Protein AF-A0A7R9MU38-F1 (afdb_monomer_lite)

Foldseek 3Di:
DFQKKWKKWAPDPDPPQPDFGAIAGLDMPPRDADPVDGDDRCVNCVQPVSGKDKAFCVVPVDDDWDWDKDWDQDDPVRQIKMKTKIKDWDWDQDDDDDDDDPVVSVRGIIIIIMMIIIIGSDPPRVVVNVVVVVVVVVLVVVLVVCPVVVVVNVVVVNVSRD

pLDDT: mean 78.85, std 18.12, range [47.16, 98.5]

Organism: NCBI:txid334625

Structure (mmCIF, N/CA/C/O backbone):
data_AF-A0A7R9MU38-F1
#
_entry.id   AF-A0A7R9MU38-F1
#
loop_
_atom_site.group_PDB
_atom_site.id
_atom_site.type_symbol
_atom_site.label_atom_id
_atom_site.label_alt_id
_atom_site.label_comp_id
_atom_site.label_asym_id
_atom_site.label_entity_id
_atom_site.label_seq_id
_atom_site.pdbx_PDB_ins_code
_atom_site.Cartn_x
_atom_site.Cartn_y
_atom_site.Cartn_z
_atom_site.occupancy
_atom_site.B_iso_or_equiv
_atom_site.auth_seq_id
_atom_site.auth_comp_id
_atom_site.auth_asym_id
_atom_site.auth_atom_id
_atom_site.pdbx_PDB_model_num
ATOM 1 N N . LEU A 1 1 ? 2.820 7.314 -12.739 1.00 88.25 1 LEU A N 1
ATOM 2 C CA . LEU A 1 1 ? 3.217 7.977 -11.471 1.00 88.25 1 LEU A CA 1
ATOM 3 C C . LEU A 1 1 ? 3.032 7.069 -10.267 1.00 88.25 1 LEU A C 1
ATOM 5 O O . LEU A 1 1 ? 4.003 6.814 -9.577 1.00 88.25 1 LEU A O 1
ATOM 9 N N . LEU A 1 2 ? 1.825 6.602 -9.978 1.00 93.81 2 LEU A N 1
ATOM 10 C CA . LEU A 1 2 ? 1.575 5.610 -8.935 1.00 93.81 2 LEU A CA 1
ATOM 11 C C . LEU A 1 2 ? 1.093 4.325 -9.605 1.00 93.81 2 LEU A C 1
ATOM 13 O O . LEU A 1 2 ? 0.281 4.422 -10.522 1.00 93.81 2 LEU A O 1
ATOM 17 N N 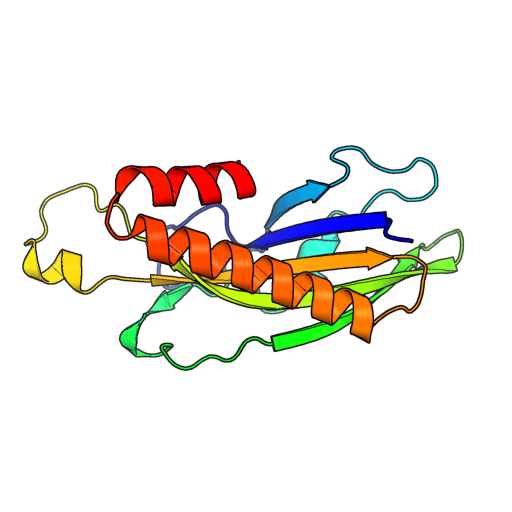. ASP A 1 3 ? 1.572 3.171 -9.140 1.00 95.94 3 ASP A N 1
ATOM 18 C CA . ASP A 1 3 ? 1.177 1.864 -9.675 1.00 95.94 3 ASP A CA 1
ATOM 19 C C . ASP A 1 3 ? 0.077 1.243 -8.811 1.00 95.94 3 ASP A C 1
ATOM 21 O O . ASP A 1 3 ? -0.973 0.883 -9.338 1.00 95.94 3 ASP A O 1
ATOM 25 N N . TYR A 1 4 ? 0.278 1.196 -7.485 1.00 98.00 4 TYR A N 1
ATOM 26 C CA . TYR A 1 4 ? -0.726 0.708 -6.532 1.00 98.00 4 TYR A CA 1
ATOM 27 C C . TYR A 1 4 ? -0.808 1.551 -5.255 1.00 98.00 4 TYR A C 1
ATOM 29 O O . TYR A 1 4 ? 0.189 2.095 -4.782 1.00 98.00 4 TYR A O 1
ATOM 37 N N . ILE A 1 5 ? -2.000 1.607 -4.660 1.00 97.62 5 ILE A N 1
ATOM 38 C CA . ILE A 1 5 ? -2.227 1.950 -3.251 1.00 97.62 5 ILE A CA 1
ATOM 39 C C . ILE A 1 5 ? -2.695 0.682 -2.547 1.00 97.62 5 ILE A C 1
ATOM 41 O O . ILE A 1 5 ? -3.670 0.076 -2.982 1.00 97.62 5 ILE A O 1
ATOM 45 N N . CYS A 1 6 ? -2.058 0.324 -1.438 1.00 97.25 6 CYS A N 1
ATOM 46 C CA . CYS A 1 6 ? -2.387 -0.838 -0.623 1.00 97.25 6 CYS A CA 1
ATOM 47 C C . CYS A 1 6 ? -2.755 -0.408 0.798 1.00 97.25 6 CYS A C 1
ATOM 49 O O . CYS A 1 6 ? -2.092 0.436 1.406 1.00 97.25 6 CYS A O 1
ATOM 51 N N . ILE A 1 7 ? -3.794 -1.033 1.343 1.00 95.69 7 ILE A N 1
ATOM 52 C CA . ILE A 1 7 ? -4.154 -0.967 2.756 1.00 95.69 7 ILE A CA 1
ATOM 53 C C . ILE A 1 7 ? -3.883 -2.346 3.346 1.00 95.69 7 ILE A C 1
ATOM 55 O O . ILE A 1 7 ? -4.494 -3.325 2.922 1.00 95.69 7 ILE A O 1
ATOM 59 N N . VAL A 1 8 ? -2.978 -2.418 4.318 1.00 94.50 8 VAL A N 1
ATOM 60 C CA . VAL A 1 8 ? -2.544 -3.671 4.951 1.00 94.50 8 VAL A CA 1
ATOM 61 C C . VAL A 1 8 ? -2.864 -3.644 6.443 1.00 94.50 8 VAL A C 1
ATOM 63 O O . VAL A 1 8 ? -2.749 -2.605 7.097 1.00 94.50 8 VAL A O 1
ATOM 66 N N . GLY A 1 9 ? -3.284 -4.780 6.988 1.00 91.31 9 GLY A N 1
ATOM 67 C CA . GLY A 1 9 ? -3.558 -4.964 8.412 1.00 91.31 9 GLY A CA 1
ATOM 68 C C . GLY A 1 9 ? -4.208 -6.321 8.672 1.00 91.31 9 GLY A C 1
ATOM 69 O O . GLY A 1 9 ? -4.144 -7.201 7.823 1.00 91.31 9 GLY A O 1
ATOM 70 N N . SER A 1 10 ? -4.848 -6.499 9.829 1.00 85.25 10 SER A N 1
ATOM 71 C CA . SER A 1 10 ? -5.494 -7.773 10.179 1.00 85.25 10 SER A CA 1
ATOM 72 C C . SER A 1 10 ? -6.999 -7.754 9.897 1.00 85.25 10 SER A C 1
ATOM 74 O O . SER A 1 10 ? -7.677 -6.771 10.224 1.00 85.25 10 SER A O 1
ATOM 76 N N . ARG A 1 11 ? -7.525 -8.846 9.318 1.00 73.88 11 ARG A N 1
ATOM 77 C CA . ARG A 1 11 ? -8.963 -9.046 9.053 1.00 73.88 11 ARG A CA 1
ATOM 78 C C . ARG A 1 11 ? -9.714 -9.644 10.241 1.00 73.88 11 ARG A C 1
ATOM 80 O O . ARG A 1 11 ? -10.874 -9.299 10.460 1.00 73.88 11 ARG A O 1
ATOM 87 N N . GLN A 1 12 ? -9.070 -10.505 11.027 1.00 65.88 12 GLN A N 1
ATOM 88 C CA . GLN A 1 12 ? -9.665 -11.094 12.227 1.00 65.88 12 GLN A CA 1
ATOM 89 C C . GLN A 1 12 ? -9.208 -10.348 13.476 1.00 65.88 12 GLN A C 1
ATOM 91 O O . GLN A 1 12 ? -8.035 -10.061 13.646 1.00 65.88 12 GLN A O 1
ATOM 96 N N . THR A 1 13 ? -10.119 -10.070 14.403 1.00 57.97 13 THR A N 1
ATOM 97 C CA . THR A 1 13 ? -9.778 -9.625 15.762 1.00 57.97 13 THR A CA 1
ATOM 98 C C . THR A 1 13 ? -10.075 -10.756 16.735 1.00 57.97 13 THR A C 1
ATOM 100 O O . THR A 1 13 ? -10.987 -10.655 17.558 1.00 57.97 13 THR A O 1
ATOM 103 N N . SER A 1 14 ? -9.382 -11.880 16.575 1.00 49.78 14 SER A N 1
ATOM 104 C CA . SER A 1 14 ? -9.560 -13.041 17.446 1.00 49.78 14 SER A CA 1
ATOM 105 C C . SER A 1 14 ? -9.108 -12.693 18.868 1.00 49.78 14 SER A C 1
ATOM 107 O O . SER A 1 14 ? -8.135 -11.970 19.070 1.00 49.78 14 SER A O 1
ATOM 109 N N . ALA A 1 15 ? -9.871 -13.152 19.862 1.00 50.31 15 ALA A N 1
ATOM 110 C CA . ALA A 1 15 ? -9.707 -12.787 21.270 1.00 50.31 15 ALA A CA 1
ATOM 111 C C . ALA A 1 15 ? -8.439 -13.365 21.929 1.00 50.31 15 ALA A C 1
ATOM 113 O O . ALA A 1 15 ? -8.142 -13.008 23.074 1.00 50.31 15 ALA A O 1
ATOM 114 N N . ASP A 1 16 ? -7.691 -14.211 21.218 1.00 49.12 16 ASP A N 1
ATOM 115 C CA . ASP A 1 16 ? -6.454 -14.789 21.721 1.00 49.12 16 ASP A CA 1
ATOM 116 C C . ASP A 1 16 ? -5.315 -13.779 21.637 1.00 49.12 16 ASP A C 1
ATOM 118 O O . ASP A 1 16 ? -4.736 -13.493 20.592 1.00 49.12 16 ASP A O 1
ATOM 122 N N . SER A 1 17 ? -4.989 -13.222 22.798 1.00 50.56 17 SER A N 1
ATOM 123 C CA . SER A 1 17 ? -4.004 -12.151 22.968 1.00 50.56 17 SER A CA 1
ATOM 124 C C . SER A 1 17 ? -2.550 -12.611 22.739 1.00 50.56 17 SER A C 1
ATOM 126 O O . SER A 1 17 ? -1.629 -11.846 23.014 1.00 50.56 17 SER A O 1
ATOM 128 N N . HIS A 1 18 ? -2.346 -13.842 22.248 1.00 51.72 18 HIS A N 1
ATOM 129 C CA . HIS A 1 18 ? -1.048 -14.505 22.099 1.00 51.72 18 HIS A CA 1
ATOM 130 C C . HIS A 1 18 ? -0.744 -15.040 20.688 1.00 51.72 18 HIS A C 1
ATOM 132 O O . HIS A 1 18 ? 0.389 -15.451 20.450 1.00 51.72 18 HIS A O 1
ATOM 138 N N . SER A 1 19 ? -1.686 -15.018 19.736 1.00 57.09 19 SER A N 1
ATOM 139 C CA . SER A 1 19 ? -1.396 -15.438 18.357 1.00 57.09 19 SER A CA 1
ATOM 140 C C . SER A 1 19 ? -0.852 -14.268 17.532 1.00 57.09 19 SER A C 1
ATOM 142 O O . SER A 1 19 ? -1.517 -13.235 17.422 1.00 57.09 19 SER A O 1
ATOM 144 N N . LEU A 1 20 ? 0.325 -14.435 16.922 1.00 64.38 20 LEU A N 1
ATOM 145 C CA . LEU A 1 20 ? 0.824 -13.521 15.891 1.00 64.38 20 LEU A CA 1
ATOM 146 C C . LEU A 1 20 ? -0.188 -13.479 14.739 1.00 64.38 20 LEU A C 1
ATOM 148 O O . LEU A 1 20 ? -0.481 -14.506 14.130 1.00 64.38 20 LEU A O 1
ATOM 152 N N . GLN A 1 21 ? -0.749 -12.304 14.460 1.00 78.12 21 GLN A N 1
ATOM 153 C CA . GLN A 1 21 ? -1.665 -12.132 13.338 1.00 78.12 21 GLN A CA 1
ATOM 154 C C . GLN A 1 21 ? -0.862 -11.847 12.072 1.00 78.12 21 GLN A C 1
ATOM 156 O O . GLN A 1 21 ? -0.032 -10.934 12.052 1.00 78.12 21 GLN A O 1
ATOM 161 N N . LEU A 1 22 ? -1.113 -12.616 11.014 1.00 85.50 22 LEU A N 1
ATOM 162 C CA . LEU A 1 22 ? -0.472 -12.379 9.726 1.00 85.50 22 LEU A CA 1
ATOM 163 C C . LEU A 1 22 ? -1.060 -11.116 9.076 1.00 85.50 22 LEU A C 1
ATOM 165 O O . LEU A 1 22 ? -2.268 -10.879 9.187 1.00 85.50 22 LEU A O 1
ATOM 169 N N . PRO A 1 23 ? -0.221 -10.287 8.436 1.00 91.25 23 PRO A N 1
ATOM 170 C CA . PRO A 1 23 ? -0.695 -9.133 7.699 1.00 91.25 23 PRO A CA 1
ATOM 171 C C . PRO A 1 23 ? -1.442 -9.584 6.447 1.00 91.25 23 PRO A C 1
ATOM 173 O O . PRO A 1 23 ? -0.987 -10.449 5.705 1.00 91.25 23 PRO A O 1
ATOM 176 N N . GLU A 1 24 ? -2.588 -8.965 6.204 1.00 92.75 24 GLU A N 1
ATOM 177 C CA . GLU A 1 24 ? -3.421 -9.217 5.037 1.00 92.75 24 GLU A CA 1
ATOM 178 C C . GLU A 1 24 ? -3.584 -7.947 4.209 1.00 92.75 24 GLU A C 1
ATOM 180 O O . GLU A 1 24 ? -3.612 -6.824 4.730 1.00 92.75 24 GLU A O 1
ATOM 185 N N . LEU A 1 25 ? -3.761 -8.132 2.901 1.00 94.12 25 LEU A N 1
ATOM 186 C CA . LEU A 1 25 ? -4.163 -7.059 2.010 1.00 94.12 25 LEU A CA 1
ATOM 187 C C . LEU A 1 25 ? -5.657 -6.800 2.221 1.00 94.12 25 LEU A C 1
ATOM 189 O O . LEU A 1 25 ? -6.515 -7.576 1.803 1.00 94.12 25 LEU A O 1
ATOM 193 N N . LEU A 1 26 ? -5.969 -5.706 2.909 1.00 92.12 26 LEU A N 1
ATOM 194 C CA . LEU A 1 26 ? -7.342 -5.321 3.217 1.00 92.12 26 LEU A CA 1
ATOM 195 C C . LEU A 1 26 ? -8.020 -4.703 1.996 1.00 92.12 26 LEU A C 1
ATOM 197 O O . LEU A 1 26 ? -9.192 -4.969 1.751 1.00 92.12 26 LEU A O 1
ATOM 201 N N . ARG A 1 27 ? -7.282 -3.886 1.233 1.00 93.50 27 ARG A N 1
ATOM 202 C CA . ARG A 1 27 ? -7.757 -3.271 -0.011 1.00 93.50 27 ARG A CA 1
ATOM 203 C C . ARG A 1 27 ? -6.588 -2.823 -0.882 1.00 93.50 27 ARG A C 1
ATOM 205 O O . ARG A 1 27 ? -5.536 -2.454 -0.359 1.00 93.50 27 ARG A O 1
ATOM 212 N N . ARG A 1 28 ? -6.801 -2.794 -2.200 1.00 96.31 28 ARG A N 1
ATOM 213 C CA . ARG A 1 28 ? -5.877 -2.184 -3.162 1.00 96.31 28 ARG A CA 1
ATOM 214 C C . ARG A 1 28 ? -6.589 -1.334 -4.214 1.00 96.31 28 ARG A C 1
ATOM 216 O O . ARG A 1 28 ? -7.781 -1.520 -4.459 1.00 96.31 28 ARG A O 1
ATOM 223 N N . TYR A 1 29 ? -5.856 -0.397 -4.806 1.00 95.50 29 TYR A N 1
ATOM 224 C CA . TYR A 1 29 ? -6.235 0.314 -6.025 1.00 95.50 29 TYR A CA 1
ATOM 225 C C . TYR A 1 29 ? -5.030 0.377 -6.975 1.00 95.50 29 TYR A C 1
ATOM 227 O O . TYR A 1 29 ? -3.966 0.790 -6.513 1.00 95.50 29 TYR A O 1
ATOM 235 N N . PRO A 1 30 ? -5.186 0.046 -8.267 1.00 96.44 30 PRO A N 1
ATOM 236 C CA . PRO A 1 30 ? -6.366 -0.592 -8.863 1.00 96.44 30 PRO A CA 1
ATOM 237 C C . PRO A 1 30 ? -6.661 -1.981 -8.247 1.00 96.44 30 PRO A C 1
ATOM 239 O O . PRO A 1 30 ? -5.800 -2.546 -7.569 1.00 96.44 30 PRO A O 1
ATOM 242 N N . PRO A 1 31 ? -7.900 -2.501 -8.381 1.00 94.69 31 PRO A N 1
ATOM 243 C CA . PRO A 1 31 ? -8.262 -3.825 -7.864 1.00 94.69 31 PRO A CA 1
ATOM 244 C C . PRO A 1 31 ? -7.641 -4.968 -8.677 1.00 94.69 31 PRO A C 1
ATOM 246 O O . PRO A 1 31 ? -7.370 -6.034 -8.124 1.00 94.69 31 PRO A O 1
ATOM 249 N N . GLU A 1 32 ? -7.406 -4.740 -9.963 1.00 95.75 32 GLU A N 1
ATOM 250 C CA . GLU A 1 32 ? -6.786 -5.672 -10.901 1.00 95.75 32 GLU A CA 1
ATOM 251 C C . GLU A 1 32 ? -5.292 -5.380 -11.032 1.00 95.75 32 GLU A C 1
ATOM 253 O O . GLU A 1 32 ? -4.835 -4.272 -10.741 1.00 95.75 32 GLU A O 1
ATOM 258 N N . ASP A 1 33 ? -4.538 -6.391 -11.447 1.00 96.06 33 ASP A N 1
ATOM 259 C CA . ASP A 1 33 ? -3.105 -6.266 -11.667 1.00 96.06 33 ASP A CA 1
ATOM 260 C C . ASP A 1 33 ? -2.793 -5.626 -13.027 1.00 96.06 33 ASP A C 1
ATOM 262 O O . ASP A 1 33 ? -3.473 -5.876 -14.024 1.00 96.06 33 ASP A O 1
ATOM 266 N N . HIS A 1 34 ? -1.731 -4.822 -13.076 1.00 92.62 34 HIS A N 1
ATOM 267 C CA . HIS A 1 34 ? -1.178 -4.308 -14.326 1.00 92.62 34 HIS A CA 1
ATOM 268 C C . HIS A 1 34 ? -0.527 -5.443 -15.117 1.00 92.62 34 HIS A C 1
ATOM 270 O O . HIS A 1 34 ? 0.169 -6.291 -14.557 1.00 92.62 34 HIS A O 1
ATOM 276 N N . SER A 1 35 ? -0.691 -5.428 -16.439 1.00 91.88 35 SER A N 1
ATOM 277 C CA . SER A 1 35 ? -0.153 -6.468 -17.327 1.00 91.88 35 SER A CA 1
ATOM 278 C C . SER A 1 35 ? 1.373 -6.577 -17.293 1.00 91.88 35 SER A C 1
ATOM 280 O O . SER A 1 35 ? 1.920 -7.642 -17.555 1.00 91.88 35 SER A O 1
ATOM 282 N N . ASP A 1 36 ? 2.067 -5.475 -17.010 1.00 90.19 36 ASP A N 1
ATOM 283 C CA . ASP A 1 36 ? 3.528 -5.406 -16.941 1.00 90.19 36 ASP A CA 1
ATOM 284 C C . ASP A 1 36 ? 4.073 -5.572 -15.516 1.00 90.19 36 ASP A C 1
ATOM 286 O O . ASP A 1 36 ? 5.291 -5.538 -15.330 1.00 90.19 36 ASP A O 1
ATOM 290 N N . PHE A 1 37 ? 3.189 -5.673 -14.516 1.00 92.31 37 PHE A N 1
ATOM 291 C CA . PHE A 1 37 ? 3.553 -5.871 -13.119 1.00 92.31 37 PHE A CA 1
ATOM 292 C C . PHE A 1 37 ? 2.362 -6.276 -12.253 1.00 92.31 37 PHE A C 1
ATOM 294 O O . PHE A 1 37 ? 1.578 -5.438 -11.786 1.00 92.31 37 PHE A O 1
ATOM 301 N N . ALA A 1 38 ? 2.300 -7.568 -11.949 1.00 94.44 38 ALA A N 1
ATOM 302 C CA . ALA A 1 38 ? 1.414 -8.080 -10.920 1.00 94.44 38 ALA A CA 1
ATOM 303 C C . ALA A 1 38 ? 1.927 -7.695 -9.529 1.00 94.44 38 ALA A C 1
ATOM 305 O O . ALA A 1 38 ? 3.109 -7.865 -9.222 1.00 94.44 38 ALA A O 1
ATOM 306 N N . LEU A 1 39 ? 1.040 -7.178 -8.677 1.00 95.81 39 LEU A N 1
ATOM 307 C CA . LEU A 1 39 ? 1.388 -6.853 -7.301 1.00 95.81 39 LEU A CA 1
ATOM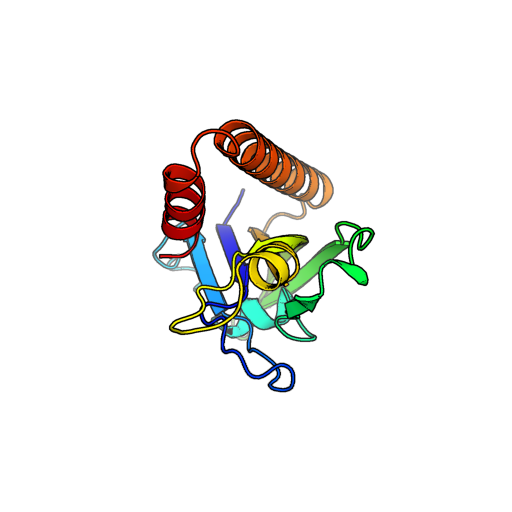 308 C C . 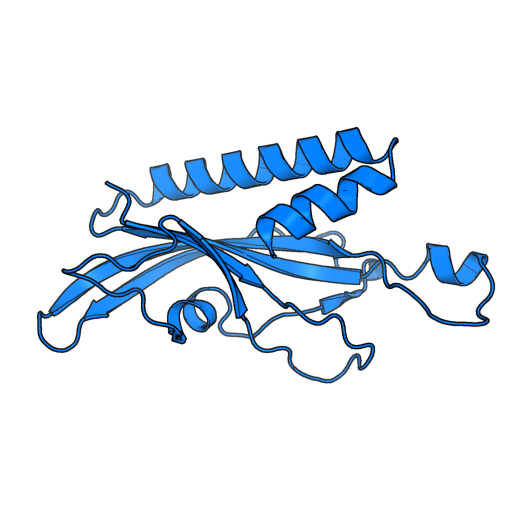LEU A 1 39 ? 1.703 -8.151 -6.534 1.00 95.81 39 LEU A C 1
ATOM 310 O O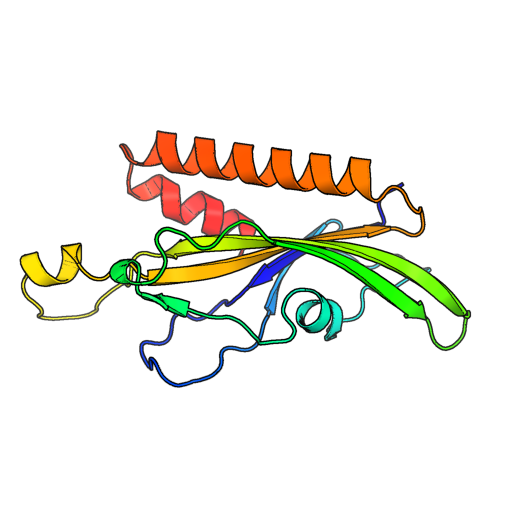 . LEU A 1 39 ? 0.810 -8.990 -6.391 1.00 95.81 39 LEU A O 1
ATOM 314 N N . PRO A 1 40 ? 2.918 -8.324 -5.981 1.00 94.88 40 PRO A N 1
ATOM 315 C CA . PRO A 1 40 ? 3.248 -9.538 -5.246 1.00 94.88 40 PRO A CA 1
ATOM 316 C C . PRO A 1 40 ? 2.358 -9.687 -4.003 1.00 94.88 40 PRO A C 1
ATOM 318 O O . PRO A 1 40 ? 2.234 -8.720 -3.243 1.00 94.88 40 PRO A O 1
ATOM 321 N N . PRO A 1 41 ? 1.785 -10.875 -3.728 1.00 93.44 41 PRO A N 1
ATOM 322 C CA . PRO A 1 41 ? 0.973 -11.093 -2.528 1.00 93.44 41 PRO A CA 1
ATOM 323 C C . PRO A 1 41 ? 1.773 -10.834 -1.242 1.00 93.44 41 PRO A C 1
ATOM 325 O O . PRO A 1 41 ? 1.229 -10.323 -0.264 1.00 93.44 41 PRO A O 1
ATOM 328 N N . ASP A 1 42 ? 3.086 -11.074 -1.282 1.00 93.88 42 ASP A N 1
ATOM 329 C CA . ASP A 1 42 ? 3.999 -10.895 -0.152 1.00 93.88 42 ASP A CA 1
ATOM 330 C C . ASP A 1 42 ? 4.254 -9.426 0.224 1.00 93.88 42 ASP A C 1
ATOM 332 O O . ASP A 1 42 ? 4.864 -9.153 1.259 1.00 93.88 42 ASP A O 1
ATOM 336 N N . VAL A 1 43 ? 3.755 -8.452 -0.555 1.00 95.94 43 VAL A N 1
ATOM 337 C CA . VAL A 1 43 ? 3.887 -7.009 -0.263 1.00 95.94 43 VAL A CA 1
ATOM 338 C C . VAL A 1 43 ? 3.404 -6.641 1.148 1.00 95.94 43 VAL A C 1
ATOM 340 O O . VAL A 1 43 ? 3.894 -5.693 1.766 1.00 95.94 43 VAL A O 1
ATOM 343 N N . VAL A 1 44 ? 2.465 -7.418 1.693 1.00 95.94 44 VAL A N 1
ATOM 344 C CA . VAL A 1 44 ? 1.924 -7.253 3.046 1.00 95.94 44 VAL A CA 1
ATOM 345 C C . VAL A 1 44 ? 2.991 -7.433 4.131 1.00 95.94 44 VAL A C 1
ATOM 347 O O . VAL A 1 44 ? 2.984 -6.695 5.117 1.00 95.94 44 VAL A O 1
ATOM 350 N N . PHE A 1 45 ? 3.955 -8.333 3.922 1.00 95.31 45 PHE A N 1
ATOM 351 C CA . PHE A 1 45 ? 5.058 -8.578 4.852 1.00 95.31 45 PHE A CA 1
ATOM 352 C C . PHE A 1 45 ? 6.108 -7.470 4.790 1.00 95.31 45 PHE A C 1
ATOM 354 O O . PHE A 1 45 ? 6.700 -7.132 5.810 1.00 95.31 45 PHE A O 1
ATOM 361 N N . PHE A 1 46 ? 6.281 -6.821 3.636 1.00 95.62 46 PHE A N 1
ATOM 362 C CA . PHE A 1 46 ? 7.101 -5.608 3.551 1.00 95.62 46 PHE A CA 1
ATOM 363 C C . PHE A 1 46 ? 6.456 -4.441 4.306 1.00 95.62 46 PHE A C 1
ATOM 365 O O . PHE A 1 46 ? 7.150 -3.652 4.941 1.00 95.62 46 PHE A O 1
ATOM 372 N N . CYS A 1 47 ? 5.124 -4.342 4.286 1.00 95.56 47 CYS A N 1
ATOM 373 C CA . CYS A 1 47 ? 4.398 -3.312 5.031 1.00 95.56 47 CYS A CA 1
ATOM 374 C C . CYS A 1 47 ? 4.424 -3.556 6.554 1.00 95.56 47 CYS A C 1
ATOM 376 O O . CYS A 1 47 ? 4.407 -2.600 7.338 1.00 95.56 47 CYS A O 1
ATOM 378 N N . GLN A 1 48 ? 4.441 -4.823 6.982 1.00 92.56 48 GLN A N 1
ATOM 379 C CA . GLN A 1 48 ? 4.400 -5.232 8.391 1.00 92.56 48 GLN A CA 1
ATOM 380 C C . GLN A 1 48 ? 5.284 -6.468 8.648 1.00 92.56 48 GLN A C 1
ATOM 382 O O . GLN A 1 48 ? 4.761 -7.570 8.828 1.00 92.56 48 GLN A O 1
ATOM 387 N N . PRO A 1 49 ? 6.618 -6.304 8.708 1.00 87.19 49 PRO A N 1
ATOM 388 C CA . PRO A 1 49 ? 7.549 -7.433 8.821 1.00 87.19 49 PRO A CA 1
ATOM 389 C C . PRO A 1 49 ? 7.442 -8.180 10.157 1.00 87.19 49 PRO A C 1
ATOM 391 O O . PRO A 1 49 ? 7.656 -9.384 10.213 1.00 87.19 49 PRO A O 1
ATOM 394 N N . GLU A 1 50 ? 7.058 -7.483 11.229 1.00 84.56 50 GLU A N 1
ATOM 395 C CA . GLU A 1 50 ? 6.827 -8.062 12.564 1.00 84.56 50 GLU A CA 1
ATOM 396 C C . GLU A 1 50 ? 5.410 -8.652 12.732 1.00 84.56 50 GLU A C 1
ATOM 398 O O . GLU A 1 50 ? 5.060 -9.151 13.801 1.00 84.56 50 GLU A O 1
ATOM 403 N N . GLY A 1 51 ? 4.573 -8.575 11.691 1.00 80.19 51 GLY A N 1
ATOM 404 C CA . GLY A 1 51 ? 3.166 -8.967 11.726 1.00 80.19 51 GLY A CA 1
ATOM 405 C C . GLY A 1 51 ? 2.211 -7.901 12.279 1.00 80.19 51 GLY A C 1
ATOM 406 O O . GLY A 1 51 ? 2.590 -6.791 12.667 1.00 80.19 51 GLY A O 1
ATOM 407 N N . CYS A 1 52 ? 0.921 -8.242 12.295 1.00 72.12 52 CYS A N 1
ATOM 408 C CA . CYS A 1 52 ? -0.146 -7.385 12.803 1.00 72.12 52 CYS A CA 1
ATOM 409 C C . CYS A 1 52 ? -0.161 -7.381 14.336 1.00 72.12 52 CYS A C 1
ATOM 411 O O . CYS A 1 52 ? -0.623 -8.323 14.981 1.00 72.12 52 CYS A O 1
ATOM 413 N N . VAL A 1 53 ? 0.288 -6.280 14.937 1.00 74.31 53 VAL A N 1
ATOM 414 C CA . VAL A 1 53 ? 0.256 -6.115 16.394 1.00 74.31 53 VAL A CA 1
ATOM 415 C C . VAL A 1 53 ? -1.088 -5.534 16.832 1.00 74.31 53 VAL A C 1
ATOM 417 O O . VAL A 1 53 ? -1.406 -4.377 16.539 1.00 74.31 53 VAL A O 1
ATOM 420 N N . THR A 1 54 ? -1.855 -6.313 17.600 1.00 68.12 54 THR A N 1
ATOM 421 C CA . THR A 1 54 ? -3.006 -5.805 18.356 1.00 68.12 54 THR A CA 1
ATOM 422 C C . THR A 1 54 ? -2.570 -5.484 19.786 1.00 68.12 54 THR A C 1
ATOM 424 O O . THR A 1 54 ? -2.232 -6.370 20.566 1.00 68.12 54 THR A O 1
ATOM 427 N N . ALA A 1 55 ? -2.561 -4.201 20.148 1.00 66.31 55 ALA A N 1
ATOM 428 C CA . ALA A 1 55 ? -2.077 -3.718 21.437 1.00 66.31 55 ALA A CA 1
ATOM 429 C C . ALA A 1 55 ? -3.207 -3.163 22.320 1.00 66.31 55 ALA A C 1
ATOM 431 O O . ALA A 1 55 ? -4.206 -2.616 21.845 1.00 66.31 55 ALA A O 1
ATOM 432 N N . SER A 1 56 ? -3.042 -3.273 23.641 1.00 62.47 56 SER A N 1
ATOM 433 C CA . SER A 1 56 ? -3.959 -2.659 24.607 1.00 62.47 56 SER A CA 1
ATOM 434 C C . SER A 1 56 ? -3.800 -1.138 24.613 1.00 62.47 56 SER A C 1
ATOM 436 O O . SER A 1 56 ? -2.698 -0.630 24.812 1.00 62.47 56 SER A O 1
ATOM 438 N N . TYR A 1 57 ? -4.910 -0.402 24.494 1.00 61.09 57 TYR A N 1
ATOM 439 C CA . TYR A 1 57 ? -4.926 1.068 24.463 1.00 61.09 57 TYR A CA 1
ATOM 440 C C . TYR A 1 57 ? -4.168 1.722 25.636 1.00 61.09 57 TYR A C 1
ATOM 442 O O . TYR A 1 57 ? -3.579 2.786 25.471 1.00 61.09 57 TYR A O 1
ATOM 450 N N . ARG A 1 58 ? -4.129 1.072 26.814 1.00 53.44 58 ARG A N 1
ATOM 451 C CA . ARG A 1 58 ? -3.442 1.590 28.014 1.00 53.44 58 ARG A CA 1
ATOM 452 C C . ARG A 1 58 ? -1.912 1.587 27.934 1.00 53.44 58 ARG A C 1
ATOM 454 O O . ARG A 1 58 ? -1.299 2.311 28.705 1.00 53.44 58 ARG A O 1
ATOM 461 N N . ARG A 1 59 ? -1.299 0.790 27.051 1.00 54.47 59 ARG A N 1
ATOM 462 C CA . ARG A 1 59 ? 0.168 0.736 26.873 1.00 54.47 59 ARG A CA 1
ATOM 463 C C . ARG A 1 59 ? 0.648 1.481 25.624 1.00 54.47 59 ARG A C 1
ATOM 465 O O . ARG A 1 59 ? 1.838 1.482 25.338 1.00 54.47 59 ARG A O 1
ATOM 472 N N . THR A 1 60 ? -0.266 2.040 24.830 1.00 53.84 60 THR A N 1
ATOM 473 C CA . THR A 1 60 ? 0.014 2.345 23.414 1.00 53.84 60 THR A CA 1
ATOM 474 C C . THR A 1 60 ? -0.583 3.679 22.964 1.00 53.84 60 THR A C 1
ATOM 476 O O . THR A 1 60 ? -0.626 3.965 21.774 1.00 53.84 60 THR A O 1
ATOM 479 N N . SER A 1 61 ? -0.989 4.548 23.897 1.00 50.06 61 SER A N 1
ATOM 480 C CA . SER A 1 61 ? -1.472 5.903 23.580 1.00 50.06 61 SER A CA 1
ATOM 481 C C . SER A 1 61 ? -0.412 6.813 22.940 1.00 50.06 61 SER A C 1
ATOM 483 O O . SER A 1 61 ? -0.720 7.957 22.625 1.00 50.06 61 SER A O 1
ATOM 485 N N . GLN A 1 62 ? 0.815 6.318 22.754 1.00 52.59 62 GLN A N 1
ATOM 486 C CA . GLN A 1 62 ? 1.973 7.088 22.319 1.00 52.59 62 GLN A CA 1
ATOM 487 C C . GLN A 1 62 ? 2.883 6.320 21.338 1.00 52.59 62 GLN A C 1
ATOM 489 O O . GLN A 1 62 ? 4.092 6.510 21.348 1.00 52.59 62 GLN A O 1
ATOM 494 N N . ARG A 1 63 ? 2.351 5.401 20.513 1.00 60.09 63 ARG A N 1
ATOM 495 C CA . ARG A 1 63 ? 3.140 4.895 19.373 1.00 60.09 63 ARG A CA 1
ATOM 496 C C . ARG A 1 63 ? 2.971 5.835 18.186 1.00 60.09 63 ARG A C 1
ATOM 498 O O . ARG A 1 63 ? 1.870 5.964 17.647 1.00 60.09 63 ARG A O 1
ATOM 505 N N . ASP A 1 64 ? 4.072 6.477 17.816 1.00 69.50 64 ASP A N 1
ATOM 506 C CA . ASP A 1 64 ? 4.164 7.378 16.677 1.00 69.50 64 ASP A CA 1
ATOM 507 C C . ASP A 1 64 ? 3.852 6.671 15.356 1.00 69.50 64 ASP A C 1
ATOM 509 O O . ASP A 1 64 ? 3.978 5.453 15.204 1.00 69.50 64 ASP A O 1
ATOM 513 N N . THR A 1 65 ? 3.410 7.463 14.382 1.00 85.00 65 THR A N 1
ATOM 514 C CA . THR A 1 65 ? 3.306 7.003 12.996 1.00 85.00 65 THR A CA 1
ATOM 515 C C . THR A 1 65 ? 4.710 6.722 12.483 1.00 85.00 65 THR A C 1
ATOM 517 O O . THR A 1 65 ? 5.543 7.623 12.487 1.00 85.00 65 THR A O 1
ATOM 520 N N . ASN A 1 66 ? 4.966 5.501 12.025 1.00 89.69 66 ASN A N 1
ATOM 521 C CA . ASN A 1 66 ? 6.244 5.148 11.418 1.00 89.69 66 ASN A CA 1
ATOM 522 C C . ASN A 1 66 ? 6.109 5.178 9.894 1.00 89.69 66 ASN A C 1
ATOM 524 O O . ASN A 1 66 ? 5.081 4.774 9.356 1.00 89.69 66 ASN A O 1
ATOM 528 N N . SER A 1 67 ? 7.134 5.646 9.189 1.00 94.12 67 SER A N 1
ATOM 529 C CA . SER A 1 67 ? 7.159 5.638 7.731 1.00 94.12 67 SER A CA 1
ATOM 530 C C . SER A 1 67 ? 8.517 5.215 7.207 1.00 94.12 67 SER A C 1
ATOM 532 O O . SER A 1 67 ? 9.539 5.724 7.664 1.00 94.12 67 SER A O 1
ATOM 534 N N . PHE A 1 68 ? 8.519 4.346 6.208 1.00 96.50 68 PHE A N 1
ATOM 535 C CA . PHE A 1 68 ? 9.726 3.766 5.631 1.00 96.50 68 PHE A CA 1
ATOM 536 C C . PHE A 1 68 ? 9.531 3.504 4.137 1.00 96.50 68 PHE A C 1
ATOM 538 O O . PHE A 1 68 ? 8.434 3.679 3.599 1.00 96.50 68 PHE A O 1
ATOM 545 N N . VAL A 1 69 ? 10.618 3.134 3.465 1.00 97.81 69 VAL A N 1
ATOM 546 C CA . VAL A 1 69 ? 10.628 2.804 2.039 1.00 97.81 69 VAL A CA 1
ATOM 547 C C . VAL A 1 69 ? 11.261 1.429 1.864 1.00 97.81 69 VAL A C 1
ATOM 549 O O . VAL A 1 69 ? 12.255 1.130 2.520 1.00 97.81 69 VAL A O 1
ATOM 552 N N . PHE A 1 70 ? 10.693 0.608 0.988 1.00 97.50 70 PHE A N 1
ATOM 553 C CA . PHE A 1 70 ? 11.263 -0.664 0.549 1.00 97.50 70 PHE A CA 1
ATOM 554 C C . PHE A 1 70 ? 11.295 -0.736 -0.982 1.00 97.50 70 PHE A C 1
ATOM 556 O O . PHE A 1 70 ? 10.696 0.099 -1.661 1.00 97.50 70 PHE A O 1
ATOM 563 N N . ALA A 1 71 ? 11.998 -1.724 -1.528 1.00 97.00 71 ALA A N 1
ATOM 564 C CA . ALA A 1 71 ? 12.073 -1.977 -2.962 1.00 97.00 71 ALA A CA 1
ATOM 565 C C . ALA A 1 71 ? 11.610 -3.405 -3.273 1.00 97.00 71 ALA A C 1
ATOM 567 O O . ALA A 1 71 ? 11.978 -4.347 -2.574 1.00 97.00 71 ALA A O 1
ATOM 568 N N . LEU A 1 72 ? 10.802 -3.543 -4.320 1.00 95.44 72 LEU A N 1
ATOM 569 C CA . LEU A 1 72 ? 10.385 -4.801 -4.922 1.00 95.44 72 LEU A CA 1
ATOM 570 C C . LEU A 1 72 ? 11.129 -4.944 -6.244 1.00 95.44 72 LEU A C 1
ATOM 572 O O . LEU A 1 72 ? 10.927 -4.134 -7.150 1.00 95.44 72 LEU A O 1
ATOM 576 N N . THR A 1 73 ? 11.976 -5.961 -6.345 1.00 94.19 73 THR A N 1
ATOM 577 C CA . THR A 1 73 ? 12.692 -6.283 -7.580 1.00 94.19 73 THR A CA 1
ATOM 578 C C . THR A 1 73 ? 12.020 -7.474 -8.238 1.00 94.19 73 THR A C 1
ATOM 580 O O . THR A 1 73 ? 11.946 -8.554 -7.654 1.00 94.19 73 THR A O 1
ATOM 583 N N . GLU A 1 74 ? 11.522 -7.279 -9.453 1.00 89.44 74 GLU A N 1
ATOM 584 C CA . GLU A 1 74 ? 10.972 -8.355 -10.265 1.00 89.44 74 GLU A CA 1
ATOM 585 C C . GLU A 1 74 ? 12.107 -9.257 -10.766 1.00 89.44 74 GLU A C 1
ATOM 587 O O . GLU A 1 74 ? 13.083 -8.776 -11.345 1.00 89.44 74 GLU A O 1
ATOM 592 N N . LYS A 1 75 ? 11.984 -10.567 -10.521 1.00 86.38 75 LYS A N 1
ATOM 593 C CA . LYS A 1 75 ? 13.053 -11.553 -10.740 1.00 86.38 75 LYS A CA 1
ATOM 594 C C . LYS A 1 75 ? 13.567 -11.564 -12.181 1.00 86.38 75 LYS A C 1
ATOM 596 O O . LYS A 1 75 ? 14.774 -11.517 -12.391 1.00 86.38 75 LYS A O 1
ATOM 601 N N . ASP A 1 76 ? 12.659 -11.637 -13.150 1.00 88.00 76 ASP A N 1
ATOM 602 C CA . ASP A 1 76 ? 13.028 -11.919 -14.541 1.00 88.00 76 ASP A CA 1
ATOM 603 C C . ASP A 1 76 ? 13.392 -10.645 -15.313 1.00 88.00 76 ASP A C 1
ATOM 605 O O . ASP A 1 76 ? 14.312 -10.638 -16.126 1.00 88.00 76 ASP A O 1
ATOM 609 N N . THR A 1 77 ? 12.708 -9.535 -15.031 1.00 89.19 77 THR A N 1
ATOM 610 C CA . THR A 1 77 ? 12.916 -8.258 -15.732 1.00 89.19 77 THR A CA 1
ATOM 611 C C . THR A 1 77 ? 13.944 -7.359 -15.045 1.00 89.19 77 THR A C 1
ATOM 613 O O . THR A 1 77 ? 14.345 -6.344 -15.615 1.00 89.19 77 THR A O 1
ATOM 616 N N . SER A 1 78 ? 14.333 -7.683 -13.804 1.00 89.50 78 SER A N 1
ATOM 617 C CA . SER A 1 78 ? 15.130 -6.820 -12.919 1.00 89.50 78 SER A CA 1
ATOM 618 C C . SER A 1 78 ? 14.528 -5.423 -12.698 1.00 89.50 78 SER A C 1
ATOM 620 O O . SER A 1 78 ? 15.224 -4.503 -12.263 1.00 89.50 78 SER A O 1
ATOM 622 N N . ARG A 1 79 ? 13.233 -5.230 -12.988 1.00 91.38 79 ARG A N 1
ATOM 623 C CA . ARG A 1 79 ? 12.545 -3.957 -12.753 1.00 91.38 79 ARG A CA 1
ATOM 624 C C . ARG A 1 79 ? 12.336 -3.751 -11.263 1.00 91.38 79 ARG A C 1
ATOM 626 O O . ARG A 1 79 ? 11.907 -4.655 -10.550 1.00 91.38 79 ARG A O 1
ATOM 633 N N . VAL A 1 80 ? 12.598 -2.531 -10.809 1.00 95.00 80 VAL A N 1
ATOM 634 C CA . VAL A 1 80 ? 12.441 -2.140 -9.408 1.00 95.00 80 VAL A CA 1
ATOM 635 C C . VAL A 1 80 ? 11.214 -1.255 -9.252 1.00 95.00 80 VAL A C 1
ATOM 637 O O . VAL A 1 80 ? 11.015 -0.306 -10.010 1.00 95.00 80 VAL A O 1
ATOM 640 N N . ARG A 1 81 ? 10.411 -1.540 -8.228 1.00 96.75 81 ARG A N 1
ATOM 641 C CA . ARG A 1 81 ? 9.346 -0.661 -7.743 1.00 96.75 81 ARG A CA 1
ATOM 642 C C . ARG A 1 81 ? 9.554 -0.344 -6.279 1.00 96.75 81 ARG A C 1
ATOM 644 O O . ARG A 1 81 ? 9.898 -1.210 -5.484 1.00 96.75 81 ARG A O 1
ATOM 651 N N . TYR A 1 82 ? 9.328 0.904 -5.916 1.00 98.12 82 TYR A N 1
ATOM 652 C CA . TYR A 1 82 ? 9.473 1.383 -4.556 1.00 98.12 82 TYR A CA 1
ATOM 653 C C . TYR A 1 82 ? 8.137 1.323 -3.831 1.00 98.12 82 TYR A C 1
ATOM 655 O O . TYR A 1 82 ? 7.121 1.782 -4.352 1.00 98.12 82 TYR A O 1
ATOM 663 N N . GLY A 1 83 ? 8.154 0.784 -2.617 1.00 98.19 83 GLY A N 1
ATOM 664 C CA . GLY A 1 83 ? 7.044 0.823 -1.683 1.00 98.19 83 GLY A CA 1
ATOM 665 C C . GLY A 1 83 ? 7.276 1.883 -0.618 1.00 98.19 83 GLY A C 1
ATOM 666 O O . GLY A 1 83 ? 8.209 1.772 0.170 1.00 98.19 83 GLY A O 1
ATOM 667 N N . ILE A 1 84 ? 6.433 2.910 -0.573 1.00 98.38 84 ILE A N 1
ATOM 668 C CA . ILE A 1 84 ? 6.446 3.945 0.464 1.00 98.38 84 ILE A CA 1
ATOM 669 C C . ILE A 1 84 ? 5.351 3.581 1.455 1.00 98.38 84 ILE A C 1
ATOM 671 O O . ILE A 1 84 ? 4.181 3.582 1.085 1.00 98.38 84 ILE A O 1
ATOM 675 N N . CYS A 1 85 ? 5.710 3.256 2.695 1.00 97.69 85 CYS A N 1
ATOM 676 C CA . CYS A 1 85 ? 4.779 2.731 3.689 1.00 97.69 85 CYS A CA 1
ATOM 677 C C . CYS A 1 85 ? 4.640 3.672 4.889 1.00 97.69 85 CYS A C 1
ATOM 679 O O . CYS A 1 85 ? 5.623 4.243 5.360 1.00 97.69 85 CYS A O 1
ATOM 681 N N . VAL A 1 86 ? 3.416 3.819 5.394 1.00 96.19 86 VAL A N 1
ATOM 682 C CA . VAL A 1 86 ? 3.069 4.569 6.604 1.00 96.19 86 VAL A CA 1
ATOM 683 C C . VAL A 1 86 ? 2.262 3.662 7.528 1.00 96.19 86 VAL A C 1
ATOM 685 O O . VAL A 1 86 ? 1.107 3.344 7.245 1.00 96.19 86 VAL A O 1
ATOM 688 N N . ASN A 1 87 ? 2.864 3.292 8.655 1.00 93.62 87 ASN A N 1
ATOM 689 C CA . ASN A 1 87 ? 2.295 2.436 9.686 1.00 93.62 87 ASN A CA 1
ATOM 690 C C . ASN A 1 87 ? 1.730 3.283 10.827 1.00 93.62 87 ASN A C 1
ATOM 692 O O . ASN A 1 87 ? 2.399 4.169 11.363 1.00 93.62 87 ASN A O 1
ATOM 696 N N . PHE A 1 88 ? 0.498 2.994 11.229 1.00 90.44 88 PHE A N 1
ATOM 697 C CA . PHE A 1 88 ? -0.175 3.680 12.324 1.00 90.44 88 PHE A CA 1
ATOM 698 C C . PHE A 1 88 ? -1.150 2.748 13.043 1.00 90.44 88 PHE A C 1
ATOM 700 O O . PHE A 1 88 ? -1.678 1.794 12.478 1.00 90.44 88 PHE A O 1
ATOM 707 N N . TYR A 1 89 ? -1.415 3.046 14.311 1.00 85.75 89 TYR A N 1
ATOM 708 C CA . TYR A 1 89 ? -2.375 2.293 15.108 1.00 85.75 89 TYR A CA 1
ATOM 709 C C . TYR A 1 89 ? -3.778 2.891 14.977 1.00 85.75 89 TYR A C 1
ATOM 711 O O . TYR A 1 89 ? -3.968 4.094 15.168 1.00 85.75 89 TYR A O 1
ATOM 719 N N . ARG A 1 90 ? -4.777 2.049 14.699 1.00 79.94 90 ARG A N 1
ATOM 720 C CA . ARG A 1 90 ? -6.203 2.419 14.722 1.00 79.94 90 ARG A CA 1
ATOM 721 C C . ARG A 1 90 ? -6.918 1.740 15.882 1.00 79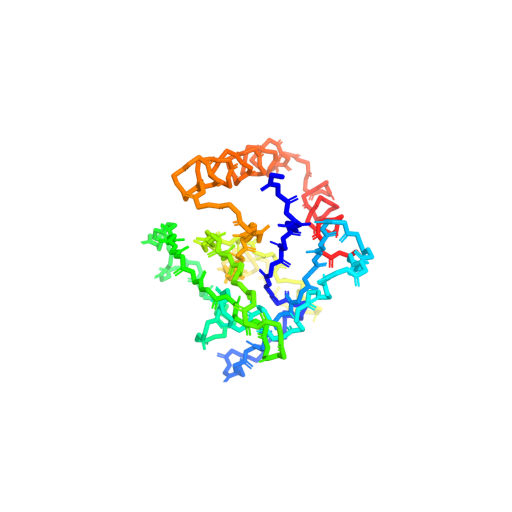.94 90 ARG A C 1
ATOM 723 O O . ARG A 1 90 ? -6.618 0.598 16.208 1.00 79.94 90 ARG A O 1
ATOM 730 N N . ALA A 1 91 ? -7.902 2.411 16.473 1.00 75.50 91 ALA A N 1
ATOM 731 C CA . ALA A 1 91 ? -8.736 1.809 17.510 1.00 75.50 91 ALA A CA 1
ATOM 732 C C . ALA A 1 91 ? -9.797 0.875 16.914 1.00 75.50 91 ALA A C 1
ATOM 734 O O . ALA A 1 91 ? -10.476 1.255 15.961 1.00 75.50 91 ALA A O 1
ATOM 735 N N . ILE A 1 92 ? -9.974 -0.297 17.526 1.00 71.69 92 ILE A N 1
ATOM 736 C CA . ILE A 1 92 ? -11.071 -1.229 17.249 1.00 71.69 92 ILE A CA 1
ATOM 737 C C . ILE A 1 92 ? -11.907 -1.420 18.521 1.00 71.69 92 ILE A C 1
ATOM 739 O O . ILE A 1 92 ? -11.386 -1.464 19.641 1.00 71.69 92 ILE A O 1
ATOM 743 N N . GLU A 1 93 ? -13.225 -1.508 18.347 1.00 62.94 93 GLU A N 1
ATOM 744 C CA . GLU A 1 93 ? -14.162 -1.895 19.400 1.00 62.94 93 GLU A CA 1
ATOM 745 C C . GLU A 1 93 ? -14.338 -3.422 19.373 1.00 62.94 93 GLU A C 1
ATOM 747 O O . GLU A 1 93 ? -14.784 -3.996 18.382 1.00 62.94 93 GLU A O 1
ATOM 752 N N . ARG A 1 94 ? -13.952 -4.104 20.458 1.00 60.03 94 ARG A N 1
ATOM 753 C CA . ARG A 1 94 ? -14.089 -5.563 20.570 1.00 60.03 94 ARG A CA 1
ATOM 754 C C . ARG A 1 94 ? -15.571 -5.905 20.768 1.00 60.03 94 ARG A C 1
ATOM 756 O O . ARG A 1 94 ? -16.133 -5.580 21.815 1.00 60.03 94 ARG A O 1
ATOM 763 N N . ARG A 1 95 ? -16.215 -6.561 19.795 1.00 51.78 95 ARG A N 1
ATOM 764 C CA . ARG A 1 95 ? -17.584 -7.086 19.958 1.00 51.78 95 ARG A CA 1
ATOM 765 C C . ARG A 1 95 ? -17.541 -8.287 20.909 1.00 51.78 95 ARG A C 1
ATOM 767 O O . ARG A 1 95 ? -17.140 -9.373 20.517 1.00 51.78 95 ARG A O 1
ATOM 774 N N . THR A 1 96 ? -17.902 -8.089 22.176 1.00 47.16 96 THR A N 1
ATOM 775 C CA . THR A 1 96 ? -18.048 -9.181 23.150 1.00 47.16 96 THR A CA 1
ATOM 776 C C . THR A 1 96 ? -19.452 -9.773 23.077 1.00 47.16 96 THR A C 1
ATOM 778 O O . THR A 1 96 ? -20.431 -9.137 23.480 1.00 47.16 96 THR A O 1
ATOM 781 N N . THR A 1 97 ? -19.550 -11.002 22.573 1.00 47.94 97 THR A N 1
ATOM 782 C CA . THR A 1 97 ? -20.735 -11.855 22.693 1.00 47.94 97 THR A CA 1
ATOM 783 C C . THR A 1 97 ? -20.823 -12.382 24.132 1.00 47.94 97 THR A C 1
ATOM 785 O O . THR A 1 97 ? -20.068 -13.273 24.501 1.00 47.94 97 THR A O 1
ATOM 788 N N . GLY A 1 98 ? -21.726 -11.819 24.943 1.00 50.38 98 GLY A N 1
ATOM 789 C CA . GLY A 1 98 ? -22.146 -12.398 26.232 1.00 50.38 98 GLY A CA 1
ATOM 790 C C . GLY A 1 98 ? -21.515 -11.823 27.516 1.00 50.38 98 GLY A C 1
ATOM 791 O O . GLY A 1 98 ? -20.301 -11.749 27.661 1.00 50.38 98 GLY A O 1
ATOM 792 N N . SER A 1 99 ? -22.399 -11.409 28.436 1.00 50.00 99 SER A N 1
ATOM 793 C CA . SER A 1 99 ? -22.298 -11.460 29.914 1.00 50.00 99 SER A CA 1
ATOM 794 C C . SER A 1 99 ? -21.104 -10.860 30.690 1.00 50.00 99 SER A C 1
ATOM 796 O O . SER A 1 99 ? -20.829 -11.334 31.789 1.00 50.00 99 SER A O 1
ATOM 798 N N . GLU A 1 100 ? -20.424 -9.802 30.233 1.00 51.94 100 GLU A N 1
ATOM 799 C CA . GLU A 1 100 ? -19.532 -9.014 31.118 1.00 51.94 100 GLU A CA 1
ATOM 800 C C . GLU A 1 100 ? -20.103 -7.618 31.450 1.00 51.94 100 GLU A C 1
ATOM 802 O O . GLU A 1 100 ? -20.702 -6.974 30.579 1.00 51.94 100 GLU A O 1
ATOM 807 N N . PRO A 1 101 ? -19.907 -7.113 32.691 1.00 51.78 101 PRO A N 1
ATOM 808 C CA . PRO A 1 101 ? -20.477 -5.845 33.141 1.00 51.78 101 PRO A CA 1
ATOM 809 C C . PRO A 1 101 ? -19.990 -4.659 32.294 1.00 51.78 101 PRO A C 1
ATOM 811 O O . PRO A 1 101 ? -18.811 -4.532 31.953 1.00 51.78 101 PRO A O 1
ATOM 814 N N . GLU A 1 102 ? -20.907 -3.740 31.988 1.00 51.44 102 GLU A N 1
ATOM 815 C CA . GLU A 1 102 ? -20.736 -2.595 31.077 1.00 51.44 102 GLU A CA 1
ATOM 816 C C . GLU A 1 102 ? -19.541 -1.677 31.434 1.00 51.44 102 GLU A C 1
ATOM 818 O O . GLU A 1 102 ? -18.891 -1.087 30.565 1.00 51.44 102 GLU A O 1
ATOM 823 N N . VAL A 1 103 ? -19.167 -1.639 32.717 1.00 47.53 103 VAL A N 1
ATOM 824 C CA . VAL A 1 103 ? -18.010 -0.898 33.248 1.00 47.53 103 VAL A CA 1
ATOM 825 C C . VAL A 1 103 ? -16.665 -1.476 32.761 1.00 47.53 103 VAL A C 1
ATOM 827 O O . VAL A 1 103 ? -15.706 -0.725 32.559 1.00 47.53 103 VAL A O 1
ATOM 830 N N . ARG A 1 104 ? -16.580 -2.792 32.498 1.00 50.19 104 ARG A N 1
ATOM 831 C CA . ARG A 1 104 ? -15.404 -3.442 31.880 1.00 50.19 104 ARG A CA 1
ATOM 832 C C . ARG A 1 104 ? -15.376 -3.269 30.360 1.00 50.19 104 ARG A C 1
ATOM 834 O O . ARG A 1 104 ? -14.302 -3.031 29.805 1.00 50.19 104 ARG A O 1
ATOM 841 N N . ARG A 1 105 ? -16.544 -3.258 29.701 1.00 50.38 105 ARG A N 1
ATOM 842 C CA . ARG A 1 105 ? -16.678 -3.025 28.246 1.00 50.38 105 ARG A CA 1
ATOM 843 C C . ARG A 1 105 ? -16.072 -1.692 27.801 1.00 50.38 105 ARG A C 1
ATOM 845 O O . ARG A 1 105 ? -15.381 -1.633 26.790 1.00 50.38 105 ARG A O 1
ATOM 852 N N . ARG A 1 106 ? -16.241 -0.625 28.592 1.00 48.72 106 ARG A N 1
ATOM 853 C CA . ARG A 1 106 ? -15.679 0.711 28.292 1.00 48.72 106 ARG A CA 1
ATOM 854 C C . ARG A 1 106 ? -14.141 0.765 28.345 1.00 48.72 106 ARG A C 1
ATOM 856 O O . ARG A 1 106 ? -13.550 1.704 27.809 1.00 48.72 106 ARG A O 1
ATOM 863 N N . ARG A 1 107 ? -13.491 -0.219 28.985 1.00 50.03 107 ARG A N 1
ATOM 864 C CA . ARG A 1 107 ? -12.034 -0.276 29.215 1.00 50.03 107 ARG A CA 1
ATOM 865 C C . ARG A 1 107 ? -11.256 -1.096 28.179 1.00 50.03 107 ARG A C 1
ATOM 867 O O . ARG A 1 107 ? -10.044 -0.916 28.098 1.00 50.03 107 ARG A O 1
ATOM 874 N N . GLN A 1 108 ? -11.903 -1.937 27.374 1.00 56.62 108 GLN A N 1
ATOM 875 C CA . GLN A 1 108 ? -11.240 -2.771 26.360 1.00 56.62 108 GLN A CA 1
ATOM 876 C C . GLN A 1 108 ? -11.313 -2.135 24.967 1.00 56.62 108 GLN A C 1
ATOM 878 O O . GLN A 1 108 ? -11.935 -2.656 24.047 1.00 56.62 108 GLN A O 1
ATOM 883 N N . LYS A 1 109 ? -10.653 -0.986 24.799 1.00 63.75 109 LYS A N 1
ATOM 884 C CA . LYS A 1 109 ? -10.271 -0.521 23.461 1.00 63.75 109 LYS A CA 1
ATOM 885 C C . LYS A 1 109 ? -8.966 -1.218 23.092 1.00 63.75 109 LYS A C 1
ATOM 887 O O . LYS A 1 109 ? -7.998 -1.131 23.852 1.00 63.75 109 LYS A O 1
ATOM 892 N N . CYS A 1 110 ? -8.941 -1.916 21.965 1.00 71.50 110 CYS A N 1
ATOM 893 C CA . CYS A 1 110 ? -7.700 -2.408 21.378 1.00 71.50 110 CYS A CA 1
ATOM 894 C C . CYS A 1 110 ? -7.279 -1.478 20.241 1.00 71.50 110 CYS A C 1
ATOM 896 O O . CYS A 1 110 ? -8.102 -0.793 19.632 1.00 71.50 110 CYS A O 1
ATOM 898 N N . LEU A 1 111 ? -5.978 -1.413 19.999 1.00 78.62 111 LEU A N 1
ATOM 899 C CA . LEU A 1 111 ? -5.403 -0.773 18.833 1.00 78.62 111 LEU A CA 1
ATOM 900 C C . LEU A 1 111 ? -4.876 -1.865 17.908 1.00 78.62 111 LEU A C 1
ATOM 902 O O . LEU A 1 111 ? -4.218 -2.776 18.395 1.00 78.62 111 LEU A O 1
ATOM 906 N N . THR A 1 112 ? -5.124 -1.773 16.607 1.00 81.88 112 THR A N 1
ATOM 907 C CA . THR A 1 112 ? -4.486 -2.642 15.609 1.00 81.88 112 THR A CA 1
ATOM 908 C C . THR A 1 112 ? -3.590 -1.820 14.695 1.00 81.88 112 THR A C 1
ATOM 910 O O . THR A 1 112 ? -3.886 -0.650 14.425 1.00 81.88 112 THR A O 1
ATOM 913 N N . LEU A 1 113 ? -2.510 -2.431 14.223 1.00 87.50 113 LEU A N 1
ATOM 914 C CA . LEU A 1 113 ? -1.605 -1.837 13.253 1.00 87.50 113 LEU A CA 1
ATOM 915 C C . LEU A 1 113 ? -2.227 -1.857 11.850 1.00 87.50 113 LEU A C 1
ATOM 917 O O . LEU A 1 113 ? -2.648 -2.900 11.353 1.00 87.50 113 LEU A O 1
ATOM 921 N N . VAL A 1 114 ? -2.259 -0.697 11.201 1.00 90.62 114 VAL A N 1
ATOM 922 C CA . VAL A 1 114 ? -2.627 -0.548 9.790 1.00 90.62 114 VAL A CA 1
ATOM 923 C C . VAL A 1 114 ? -1.503 0.156 9.058 1.00 90.62 114 VAL A C 1
ATOM 925 O O . VAL A 1 114 ? -0.864 1.063 9.592 1.00 90.62 114 VAL A O 1
ATOM 928 N N . SER A 1 115 ? -1.295 -0.260 7.820 1.00 94.88 115 SER A N 1
ATOM 929 C CA . SER A 1 115 ? -0.312 0.318 6.923 1.00 94.88 115 SER A CA 1
ATOM 930 C C . SER A 1 115 ? -1.003 0.840 5.676 1.00 94.88 115 SER A C 1
ATOM 932 O O . SER A 1 115 ? -1.786 0.123 5.051 1.00 94.88 115 SER A O 1
ATOM 934 N N . PHE A 1 116 ? -0.697 2.077 5.296 1.00 96.50 116 PHE A N 1
ATOM 935 C CA . PHE A 1 116 ? -0.917 2.530 3.927 1.00 96.50 116 PHE A CA 1
ATOM 936 C C . PHE A 1 116 ? 0.384 2.460 3.165 1.00 96.50 116 PHE A C 1
ATOM 938 O O . PHE A 1 116 ? 1.408 2.923 3.663 1.00 96.50 116 PHE A O 1
ATOM 945 N N . CYS A 1 117 ? 0.332 1.908 1.961 1.00 98.19 117 CYS A N 1
ATOM 946 C CA . CYS A 1 117 ? 1.499 1.770 1.118 1.00 98.19 117 CYS A CA 1
ATOM 947 C C . CYS A 1 117 ? 1.202 2.237 -0.305 1.00 98.19 117 CYS A C 1
ATOM 949 O O . CYS A 1 117 ? 0.168 1.890 -0.867 1.00 98.19 117 CYS A O 1
ATOM 951 N N . ILE A 1 118 ? 2.103 3.035 -0.871 1.00 98.50 118 ILE A N 1
ATOM 952 C CA . ILE A 1 118 ? 2.125 3.371 -2.295 1.00 98.50 118 ILE A CA 1
ATOM 953 C C . ILE A 1 118 ? 3.234 2.558 -2.947 1.00 98.50 118 ILE A C 1
ATOM 955 O O . ILE A 1 118 ? 4.371 2.627 -2.488 1.00 98.50 118 ILE A O 1
ATOM 959 N N . ILE A 1 119 ? 2.911 1.852 -4.029 1.00 98.25 119 ILE A N 1
ATOM 960 C CA . ILE A 1 119 ? 3.882 1.207 -4.913 1.00 98.25 119 ILE A CA 1
ATOM 961 C C . ILE A 1 119 ? 4.043 2.061 -6.169 1.00 98.25 119 ILE A C 1
ATOM 963 O O . ILE A 1 119 ? 3.051 2.462 -6.784 1.00 98.25 119 ILE A O 1
ATOM 967 N N . SER A 1 120 ? 5.285 2.352 -6.549 1.00 97.81 120 SER A N 1
ATOM 968 C CA . SER A 1 120 ? 5.594 3.134 -7.744 1.00 97.81 120 SER A CA 1
ATOM 969 C C . SER A 1 120 ? 6.967 2.794 -8.316 1.00 97.81 120 SER A C 1
ATOM 971 O O . SER A 1 120 ? 7.937 2.635 -7.580 1.00 97.81 120 SER A O 1
ATOM 973 N N . HIS A 1 121 ? 7.076 2.769 -9.640 1.00 96.00 121 HIS A N 1
ATOM 974 C CA . HIS A 1 121 ? 8.354 2.756 -10.354 1.00 96.00 121 HIS A CA 1
ATOM 975 C C . HIS A 1 121 ? 9.093 4.112 -10.339 1.00 96.00 121 HIS A C 1
ATOM 977 O O . HIS A 1 121 ? 10.224 4.196 -10.811 1.00 96.00 121 HIS A O 1
ATOM 983 N N . HIS A 1 122 ? 8.497 5.179 -9.793 1.00 95.62 122 HIS A N 1
ATOM 984 C CA . HIS A 1 122 ? 9.134 6.491 -9.661 1.00 95.62 122 HIS A CA 1
ATOM 985 C C . HIS A 1 122 ? 9.612 6.761 -8.223 1.00 95.62 122 HIS A C 1
ATOM 987 O O . HIS A 1 122 ? 8.873 6.512 -7.266 1.00 95.62 122 HIS A O 1
ATOM 993 N N . PRO A 1 123 ? 10.801 7.362 -8.035 1.00 94.44 123 PRO A N 1
ATOM 994 C CA . PRO A 1 123 ? 11.399 7.582 -6.717 1.00 94.44 123 PRO A CA 1
ATOM 995 C C . PRO A 1 123 ? 10.853 8.830 -5.985 1.00 94.44 123 PRO A C 1
ATOM 997 O O . PRO A 1 123 ? 11.605 9.597 -5.386 1.00 94.44 123 PRO A O 1
ATOM 1000 N N . PHE A 1 124 ? 9.538 9.075 -6.009 1.00 95.69 124 PHE A N 1
ATOM 1001 C CA . PHE A 1 124 ? 8.914 10.243 -5.359 1.00 95.69 124 PHE A CA 1
ATOM 1002 C C . PHE A 1 124 ? 8.622 10.007 -3.869 1.00 95.69 124 PHE A C 1
ATOM 1004 O O . PHE A 1 124 ? 7.483 10.087 -3.408 1.00 95.69 124 PHE A O 1
ATOM 1011 N N . PHE A 1 125 ? 9.662 9.692 -3.096 1.00 95.12 125 PHE A N 1
ATOM 1012 C CA . PHE A 1 125 ? 9.516 9.187 -1.727 1.00 95.12 125 PHE A CA 1
ATOM 1013 C C . PHE A 1 125 ? 8.841 10.166 -0.760 1.00 95.12 125 PHE A C 1
ATOM 1015 O O . PHE A 1 125 ? 7.933 9.771 -0.028 1.00 95.12 125 PHE A O 1
ATOM 1022 N N . SER A 1 126 ? 9.274 11.429 -0.739 1.00 95.25 126 SER A N 1
ATOM 1023 C CA . SER A 1 126 ? 8.719 12.459 0.148 1.00 95.25 126 SER A CA 1
ATOM 1024 C C . SER A 1 126 ? 7.287 12.808 -0.240 1.00 95.25 126 SER A C 1
ATOM 1026 O O . SER A 1 126 ? 6.396 12.725 0.597 1.00 95.25 126 SER A O 1
ATOM 1028 N N . SER A 1 127 ? 7.040 13.083 -1.523 1.00 96.88 127 SER A N 1
ATOM 1029 C CA . SER A 1 127 ? 5.708 13.426 -2.023 1.00 96.88 127 SER A CA 1
ATOM 1030 C C . SER A 1 127 ? 4.689 12.323 -1.738 1.00 96.88 127 SER A C 1
ATOM 1032 O O . SER A 1 127 ? 3.615 12.601 -1.213 1.00 96.88 127 SER A O 1
ATOM 1034 N N . PHE A 1 128 ? 5.028 11.056 -2.000 1.00 97.69 128 PHE A N 1
ATOM 1035 C CA . PHE A 1 128 ? 4.127 9.945 -1.687 1.00 97.69 128 PHE A CA 1
ATOM 1036 C C . PHE A 1 128 ? 3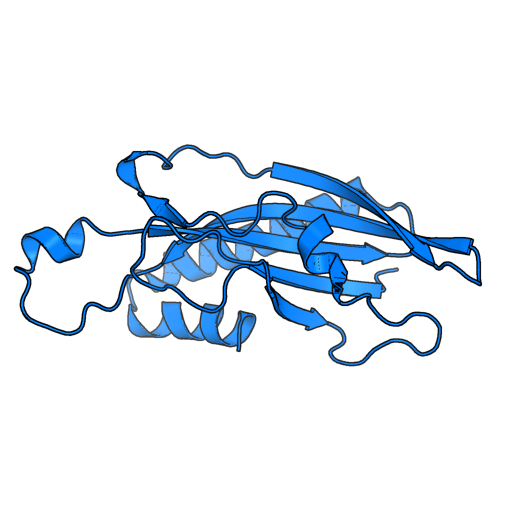.937 9.743 -0.184 1.00 97.69 128 PHE A C 1
ATOM 1038 O O . PHE A 1 128 ? 2.822 9.451 0.253 1.00 97.69 128 PHE A O 1
ATOM 1045 N N . ARG A 1 129 ? 4.979 9.953 0.629 1.00 97.06 129 ARG A N 1
ATOM 1046 C CA . ARG A 1 129 ? 4.849 9.944 2.091 1.00 97.06 129 ARG A CA 1
ATOM 1047 C C . ARG A 1 129 ? 3.869 11.022 2.559 1.00 97.06 129 ARG A C 1
ATOM 1049 O O . ARG A 1 129 ? 2.996 10.716 3.370 1.00 97.06 129 ARG A O 1
ATOM 1056 N N . ASP A 1 130 ? 3.963 12.235 2.024 1.00 96.75 130 ASP A N 1
ATOM 1057 C CA . ASP A 1 130 ? 3.062 13.341 2.357 1.00 96.75 130 ASP A CA 1
ATOM 1058 C C . ASP A 1 130 ? 1.621 13.032 1.934 1.00 96.75 130 ASP A C 1
ATOM 1060 O O . ASP A 1 130 ? 0.695 13.195 2.733 1.00 96.75 130 ASP A O 1
ATOM 1064 N N . CYS A 1 131 ? 1.418 12.473 0.734 1.00 96.38 131 CYS A N 1
ATOM 1065 C CA . CYS A 1 131 ? 0.107 11.997 0.283 1.00 96.38 131 CYS A CA 1
ATOM 1066 C C . CYS A 1 131 ? -0.500 10.973 1.257 1.00 96.38 131 CYS A C 1
ATOM 1068 O O . CYS A 1 131 ? -1.662 11.099 1.650 1.00 96.38 131 CYS A O 1
ATOM 1070 N N . LEU A 1 132 ? 0.281 9.981 1.697 1.00 96.12 132 LEU A N 1
ATOM 1071 C CA . LEU A 1 132 ? -0.171 8.966 2.654 1.00 96.12 132 LEU A CA 1
ATOM 1072 C C . LEU A 1 132 ? -0.487 9.558 4.032 1.00 96.12 132 LEU A C 1
ATOM 1074 O O . LEU A 1 132 ? -1.452 9.146 4.684 1.00 96.12 132 LEU A O 1
ATOM 1078 N N . GLN A 1 133 ? 0.286 10.547 4.483 1.00 93.75 133 GLN A N 1
ATOM 1079 C CA . GLN A 1 133 ? 0.001 11.261 5.725 1.00 93.75 133 GLN A CA 1
ATOM 1080 C C . GLN A 1 133 ? -1.292 12.076 5.634 1.00 93.75 133 GLN A C 1
ATOM 1082 O O . GLN A 1 133 ? -2.073 12.070 6.590 1.00 93.75 133 GLN A O 1
ATOM 1087 N N . ILE A 1 134 ? -1.543 12.744 4.506 1.00 93.44 134 ILE A N 1
ATOM 1088 C CA . ILE A 1 134 ? -2.797 13.461 4.247 1.00 93.44 134 ILE A CA 1
ATOM 1089 C C . ILE A 1 134 ? -3.972 12.480 4.258 1.00 93.44 134 ILE A C 1
ATOM 1091 O O . ILE A 1 134 ? -4.945 12.716 4.976 1.00 93.44 134 ILE A O 1
ATOM 1095 N N . LEU A 1 135 ? -3.857 11.343 3.564 1.00 91.69 135 LEU A N 1
ATOM 1096 C CA . LEU A 1 135 ? -4.879 10.292 3.555 1.00 91.69 135 LEU A CA 1
ATOM 1097 C C . LEU A 1 135 ? -5.187 9.790 4.975 1.00 91.69 135 LEU A C 1
ATOM 1099 O O . LEU A 1 135 ? -6.349 9.710 5.380 1.00 91.69 135 LEU A O 1
ATOM 1103 N N . ARG A 1 136 ? -4.151 9.526 5.782 1.00 90.00 136 ARG A N 1
ATOM 1104 C CA . ARG A 1 136 ? -4.305 9.155 7.198 1.00 90.00 136 ARG A CA 1
ATOM 1105 C C . ARG A 1 136 ? -5.030 10.235 8.000 1.00 90.00 136 ARG A C 1
ATOM 1107 O O . ARG A 1 136 ? -5.924 9.908 8.784 1.00 90.00 136 ARG A O 1
ATOM 1114 N N . ARG A 1 137 ? -4.667 11.512 7.827 1.00 88.75 137 ARG A N 1
ATOM 1115 C CA . ARG A 1 137 ? -5.317 12.641 8.519 1.00 88.75 137 ARG A CA 1
ATOM 1116 C C . ARG A 1 137 ? -6.789 12.749 8.134 1.00 88.75 137 ARG A C 1
ATOM 1118 O O . ARG A 1 137 ? -7.619 12.854 9.028 1.00 88.75 137 ARG A O 1
ATOM 1125 N N . MET A 1 138 ? -7.120 12.641 6.848 1.00 86.50 138 MET A N 1
ATOM 1126 C CA . MET A 1 138 ? -8.506 12.653 6.369 1.00 86.50 138 MET A CA 1
ATOM 1127 C C . MET A 1 138 ? -9.332 11.546 7.031 1.00 86.50 138 MET A C 1
ATOM 1129 O O . MET A 1 138 ? -10.391 11.820 7.593 1.00 86.50 138 MET A O 1
ATOM 1133 N N . LEU A 1 139 ? -8.815 10.316 7.067 1.00 81.88 139 LEU A N 1
ATOM 1134 C CA . LEU A 1 139 ? -9.499 9.205 7.733 1.00 81.88 139 LEU A CA 1
ATOM 1135 C C . LEU A 1 139 ? -9.639 9.416 9.242 1.00 81.88 139 LEU A C 1
ATOM 1137 O O . LEU A 1 139 ? -10.701 9.141 9.797 1.00 81.88 139 LEU A O 1
ATOM 1141 N N . SER A 1 140 ? -8.614 9.968 9.893 1.00 77.75 140 SER A N 1
ATOM 1142 C CA . SER A 1 140 ? -8.661 10.311 11.321 1.00 77.75 140 SER A CA 1
ATOM 1143 C C . SER A 1 140 ? -9.725 11.376 11.618 1.00 77.75 140 SER A C 1
ATOM 1145 O O . SER A 1 140 ? -10.475 11.260 12.589 1.00 77.75 140 SER A O 1
ATOM 1147 N N . THR A 1 141 ? -9.842 12.400 10.769 1.00 77.62 141 THR A N 1
ATOM 1148 C CA . THR A 1 141 ? -10.856 13.458 10.897 1.00 77.62 141 THR A CA 1
ATOM 1149 C C . THR A 1 141 ? -12.261 12.897 10.720 1.00 77.62 141 THR A C 1
ATOM 1151 O O . THR A 1 141 ? -13.137 13.157 11.544 1.00 77.62 141 THR A O 1
ATOM 1154 N N . VAL A 1 142 ? -12.473 12.065 9.698 1.00 69.94 142 VAL A N 1
ATOM 1155 C CA . VAL A 1 142 ? -13.771 11.426 9.455 1.00 69.94 142 VAL A CA 1
ATOM 1156 C C . VAL A 1 142 ? -14.145 10.476 10.601 1.00 69.94 142 VAL A C 1
ATOM 1158 O O . VAL A 1 142 ? -15.298 10.454 11.034 1.00 69.94 142 VAL A O 1
ATOM 1161 N N . GLN A 1 143 ? -13.178 9.744 11.164 1.00 66.31 143 GLN A N 1
ATOM 1162 C CA . GLN A 1 143 ? -13.379 8.930 12.368 1.00 66.31 143 GLN A CA 1
ATOM 1163 C C . GLN A 1 143 ? -13.797 9.768 13.584 1.00 66.31 143 GLN A C 1
ATOM 1165 O O . GLN A 1 143 ? -14.690 9.350 14.324 1.00 66.31 143 GLN A O 1
ATOM 1170 N N . ASN A 1 144 ? -13.147 10.914 13.809 1.00 63.56 144 ASN A N 1
ATOM 1171 C CA . ASN A 1 144 ? -13.429 11.794 14.942 1.00 63.56 144 ASN A CA 1
ATOM 1172 C C . ASN A 1 144 ? -14.792 12.475 14.810 1.00 63.56 144 ASN A C 1
ATOM 1174 O O . ASN A 1 144 ? -15.541 12.497 15.782 1.00 63.56 144 ASN A O 1
ATOM 1178 N N . HIS A 1 145 ? -15.154 12.943 13.614 1.00 63.47 145 HIS A N 1
ATOM 1179 C CA . HIS A 1 145 ? -16.457 13.558 13.359 1.00 63.47 145 HIS A CA 1
ATOM 1180 C C . HIS A 1 145 ? -17.617 12.552 13.496 1.00 63.47 145 HIS A C 1
ATOM 1182 O O . HIS A 1 145 ? -18.698 12.896 13.962 1.00 63.47 145 HIS A O 1
ATOM 1188 N N . ASN A 1 146 ? -17.389 11.271 13.177 1.00 56.12 146 ASN A N 1
ATOM 1189 C CA . ASN A 1 146 ? -18.374 10.204 13.393 1.00 56.12 146 ASN A CA 1
ATOM 1190 C C . ASN A 1 146 ? -18.377 9.615 14.817 1.00 56.12 146 ASN A C 1
ATOM 1192 O O . ASN A 1 146 ? -19.141 8.681 15.071 1.00 56.12 146 ASN A O 1
ATOM 1196 N N . ARG A 1 147 ? -17.582 10.122 15.776 1.00 52.97 147 ARG A N 1
ATOM 1197 C CA . ARG A 1 147 ? -17.699 9.693 17.190 1.00 52.97 147 ARG A CA 1
ATOM 1198 C C . ARG A 1 147 ? -19.091 9.949 17.765 1.00 52.97 147 ARG A C 1
ATOM 1200 O O . ARG A 1 147 ? -19.555 9.120 18.547 1.00 52.97 147 ARG A O 1
ATOM 1207 N N . ASP A 1 148 ? -19.770 10.993 17.295 1.00 53.72 148 ASP A N 1
ATOM 1208 C CA . ASP A 1 148 ? -21.150 11.315 17.679 1.00 53.72 148 ASP A CA 1
ATOM 1209 C C . ASP A 1 148 ? -22.195 10.415 16.995 1.00 53.72 148 ASP A C 1
ATOM 1211 O O . ASP A 1 148 ? -23.341 10.338 17.428 1.00 53.72 148 ASP A O 1
ATOM 1215 N N . LYS A 1 149 ? -21.806 9.660 15.956 1.00 52.88 149 LYS A N 1
ATOM 1216 C CA . LYS A 1 149 ? -22.676 8.747 15.196 1.00 52.88 149 LYS A CA 1
ATOM 1217 C C . LYS A 1 149 ? -22.038 7.355 15.119 1.00 52.88 149 LYS A C 1
ATOM 1219 O O . LYS A 1 149 ? -21.565 6.930 14.065 1.00 52.88 149 LYS A O 1
ATOM 1224 N N . ARG A 1 150 ? -22.045 6.632 16.253 1.00 53.72 150 ARG A N 1
ATOM 1225 C CA . ARG A 1 150 ? -21.387 5.315 16.457 1.00 53.72 150 ARG A CA 1
ATOM 1226 C C . ARG A 1 150 ? -21.537 4.324 15.289 1.00 53.72 150 ARG A C 1
ATOM 1228 O O . ARG A 1 150 ? -20.558 3.676 14.946 1.00 53.72 150 ARG A O 1
ATOM 1235 N N . HIS A 1 151 ? -22.700 4.258 14.637 1.00 51.38 151 HIS A N 1
ATOM 1236 C CA . HIS A 1 151 ? -22.968 3.315 13.540 1.00 51.38 151 HIS A CA 1
ATOM 1237 C C . HIS A 1 151 ? -22.155 3.565 12.257 1.00 51.38 151 HIS A C 1
ATOM 1239 O O . HIS A 1 151 ? -21.839 2.615 11.551 1.00 51.38 151 HIS A O 1
ATOM 1245 N N . LYS A 1 152 ? -21.770 4.809 11.940 1.00 51.03 152 LYS A N 1
ATOM 1246 C CA . LYS A 1 152 ? -21.064 5.127 10.679 1.00 51.03 152 LYS A CA 1
ATOM 1247 C C . LYS A 1 152 ? -19.550 4.878 10.734 1.00 51.03 152 LYS A C 1
ATOM 1249 O O . LYS A 1 152 ? -18.898 4.871 9.692 1.00 51.03 152 LYS A O 1
ATOM 1254 N N . ARG A 1 153 ? -18.981 4.689 11.933 1.00 53.25 153 ARG A N 1
ATOM 1255 C CA . ARG A 1 153 ? -17.534 4.479 12.143 1.00 53.25 153 ARG A CA 1
ATOM 1256 C C . ARG A 1 153 ? -17.066 3.136 11.595 1.00 53.25 153 ARG A C 1
ATOM 1258 O O . ARG A 1 153 ? -16.026 3.095 10.942 1.00 53.25 153 ARG A O 1
ATOM 1265 N N . ASP A 1 154 ? -17.852 2.090 11.837 1.00 56.59 154 ASP A N 1
ATOM 1266 C CA . ASP A 1 154 ? -17.581 0.748 11.325 1.00 56.59 154 ASP A CA 1
ATOM 1267 C C . ASP A 1 154 ? -17.672 0.761 9.799 1.00 56.59 154 ASP A C 1
ATOM 1269 O O . ASP A 1 154 ? -16.717 0.378 9.147 1.00 56.59 154 ASP A O 1
ATOM 1273 N N . LEU A 1 155 ? -18.725 1.356 9.227 1.00 57.34 155 LEU A N 1
ATOM 1274 C CA . LEU A 1 155 ? -18.982 1.397 7.781 1.00 57.34 155 LEU A CA 1
ATOM 1275 C C . LEU A 1 155 ? -17.822 1.910 6.917 1.00 57.34 155 LEU A C 1
ATOM 1277 O O . LEU A 1 155 ? -17.615 1.370 5.841 1.00 57.34 155 LEU A O 1
ATOM 1281 N N . ILE A 1 156 ? -17.063 2.923 7.344 1.00 62.53 156 ILE A N 1
ATOM 1282 C CA . ILE A 1 156 ? -15.958 3.467 6.528 1.00 62.53 156 ILE A CA 1
ATOM 1283 C C . ILE A 1 156 ? -14.739 2.554 6.573 1.00 62.53 156 ILE A C 1
ATOM 1285 O O . ILE A 1 156 ? -14.088 2.348 5.555 1.00 62.53 156 ILE A O 1
ATOM 1289 N N . TRP A 1 157 ? -14.426 1.984 7.735 1.00 64.19 157 TRP A N 1
ATOM 1290 C CA . TRP A 1 157 ? -13.346 1.006 7.813 1.00 64.19 157 TRP A CA 1
ATOM 1291 C C . TRP A 1 157 ? -13.742 -0.312 7.193 1.00 64.19 157 TRP A C 1
ATOM 1293 O O . TRP A 1 157 ? -12.913 -0.890 6.513 1.00 64.19 157 TRP A O 1
ATOM 1303 N N . THR A 1 158 ? -14.989 -0.739 7.354 1.00 60.84 158 THR A N 1
ATOM 1304 C CA . THR A 1 158 ? -15.596 -1.809 6.572 1.00 60.84 158 THR A CA 1
ATOM 1305 C C . THR A 1 158 ? -15.387 -1.498 5.097 1.00 60.84 158 THR A C 1
ATOM 1307 O O . THR A 1 158 ? -14.632 -2.218 4.480 1.00 60.84 158 THR A O 1
ATOM 1310 N N . LEU A 1 159 ? -15.822 -0.350 4.568 1.00 60.50 159 LEU A N 1
ATOM 1311 C CA . LEU A 1 159 ? -15.575 0.021 3.168 1.00 60.50 159 LEU A CA 1
ATOM 1312 C C . LEU A 1 159 ? -14.085 -0.039 2.789 1.00 60.50 159 LEU A C 1
ATOM 1314 O O . LEU A 1 159 ? -13.742 -0.483 1.709 1.00 60.50 159 LEU A O 1
ATOM 1318 N N . LEU A 1 160 ? -13.166 0.379 3.656 1.00 62.84 160 LEU A N 1
ATOM 1319 C CA . LEU A 1 160 ? -11.730 0.338 3.357 1.00 62.84 160 LEU A CA 1
ATOM 1320 C C . LEU A 1 160 ? -11.082 -1.045 3.541 1.00 62.84 160 LEU A C 1
ATOM 1322 O O . LEU A 1 160 ? -9.905 -1.182 3.220 1.00 62.84 160 LEU A O 1
ATOM 1326 N N . THR A 1 161 ? -11.795 -2.037 4.082 1.00 59.84 161 THR A N 1
ATOM 1327 C CA . THR A 1 161 ? -11.242 -3.355 4.454 1.00 59.84 161 THR A CA 1
ATOM 1328 C C . THR A 1 161 ? -12.107 -4.572 4.069 1.00 59.84 161 THR A C 1
ATOM 1330 O O . THR A 1 161 ? -11.667 -5.710 4.257 1.00 59.84 161 THR A O 1
ATOM 1333 N N . THR A 1 162 ? -13.306 -4.352 3.518 1.00 49.88 162 THR A N 1
ATOM 1334 C CA . THR A 1 162 ? -14.203 -5.317 2.854 1.00 49.88 162 THR A CA 1
ATOM 1335 C C . THR A 1 162 ? -14.305 -4.978 1.382 1.00 49.88 162 THR A C 1
ATOM 1337 O O . THR A 1 162 ? -14.223 -5.924 0.580 1.00 49.88 162 THR A O 1
#

Sequence (162 aa):
LLDYICIVGSRQTSADSHSLQLPELLRRYPPEDHSDFALPPDVVFFCQPEGCVTASYRRTSQRDTNSFVFALTEKDTSRVRYGICVNFYRAIERRTTGSEPEVRRRRQKCLTLVSFCIISHHPFFSSFRDCLQILRRMLSTVQNHNRDKRHKRDLIWTLLTT

Radius of gyration: 17.19 Å; chains: 1; bounding box: 38×29×51 Å

Secondary structure (DSSP, 8-state):
---EEEEEE-S---S-TTSPBPPEEEEEESSSPBTTBPPPTTHHHHH-TT-B-EEEGGG-TT-PPEEEEEEEE-TTT--EEEEEEEEEEEEEE----S---HHHHTT-EEEEEEEEEEEESS--HHHHHHHHHHHHHHHHHHHHHGGGSHHHHHHHHHHHH-

InterPro domains:
  IPR005113 uDENN domain [PF03456] (23-88)
  IPR005113 uDENN domain [SM00800] (1-89)
  IPR037516 Tripartite DENN domain [PS50211] (3-162)
  IPR039980 MAP kinase-activating death domain protein [PTHR13008] (1-100)